Protein AF-A0A1E7ZH45-F1 (afdb_monomer_lite)

Organism: NCBI:txid1656094

Foldseek 3Di:
DDPDPDDLCVPQLVVLNVVLVVLLVVLLVLVLVLVVLVVVDDPVDDDPVCVVSVVSNVVSVVVSVVSLVVSLVSSCCRSCVVLVVVLVVLCVVCVVPPPCPPVSVVVSVVVCCVPPVVNVCVSVCCSVVVSVVSNVVVVVVVVVVVVVVVVVVD

Sequence (154 aa):
MKKYHGIRIVGVGRKAYLEFLRNLTPQILLLGFTIHVGKQLDLTSIDFSNWLQTLIFWVLLISFFFAFSINYFSLLSECFPDIDRLFKRQANKNRDKKLITICSNAALFRSIVKNRPLVLIEIVFLTIFVNIVAAVILISGVRYAASLMTAIQG

pLDDT: mean 78.05, std 13.04, range [42.81, 96.06]

Radius of gyration: 20.59 Å; chains: 1; bounding box: 54×19×72 Å

Structure (mmCIF, N/CA/C/O backbone):
data_AF-A0A1E7ZH45-F1
#
_entry.id   AF-A0A1E7ZH45-F1
#
loop_
_atom_site.group_PDB
_atom_site.id
_atom_site.type_symbol
_atom_site.label_atom_id
_atom_site.label_alt_id
_atom_site.label_comp_id
_atom_site.label_asym_id
_atom_site.label_entity_id
_atom_site.label_seq_id
_atom_site.pdbx_PDB_ins_code
_atom_site.Cartn_x
_atom_site.Cartn_y
_atom_site.Cartn_z
_atom_site.occupancy
_atom_site.B_iso_or_equiv
_atom_site.auth_seq_id
_atom_site.auth_comp_id
_atom_site.auth_asym_id
_atom_site.auth_atom_id
_atom_site.pdbx_PDB_model_num
ATOM 1 N N . MET A 1 1 ? -24.913 -1.583 23.658 1.00 45.94 1 MET A N 1
ATOM 2 C CA . MET A 1 1 ? -24.065 -1.601 22.439 1.00 45.94 1 MET A CA 1
ATOM 3 C C . MET A 1 1 ? -24.920 -2.056 21.262 1.00 45.94 1 MET A C 1
ATOM 5 O O . MET A 1 1 ? -25.424 -3.168 21.319 1.00 45.94 1 MET A O 1
ATOM 9 N N . LYS A 1 2 ? -25.135 -1.222 20.232 1.00 42.81 2 LYS A N 1
ATOM 10 C CA . LYS A 1 2 ? -25.886 -1.638 19.031 1.00 42.81 2 LYS A CA 1
ATOM 11 C C . LYS A 1 2 ? -25.090 -2.719 18.281 1.00 42.81 2 LYS A C 1
ATOM 13 O O . LYS A 1 2 ? -23.950 -2.480 17.883 1.00 42.81 2 LYS A O 1
ATOM 18 N N . LYS A 1 3 ? -25.673 -3.915 18.141 1.00 44.84 3 LYS A N 1
ATOM 19 C CA . LYS A 1 3 ? -25.140 -5.023 17.334 1.00 44.84 3 LYS A CA 1
ATOM 20 C C . LYS A 1 3 ? -25.322 -4.680 15.851 1.00 44.84 3 LYS A C 1
ATOM 22 O O . LYS A 1 3 ? -26.405 -4.853 15.305 1.00 44.84 3 LYS A O 1
ATOM 27 N N . TYR A 1 4 ? -24.272 -4.179 15.211 1.00 51.22 4 TYR A N 1
ATOM 28 C CA . TYR A 1 4 ? -24.249 -3.994 13.758 1.00 51.22 4 TYR A CA 1
ATOM 29 C C . TYR A 1 4 ? -24.094 -5.368 13.083 1.00 51.22 4 TYR A C 1
ATOM 31 O O . TYR A 1 4 ? -23.101 -6.043 13.333 1.00 51.22 4 TYR A O 1
ATOM 39 N N . HIS A 1 5 ? -25.081 -5.780 12.281 1.00 51.19 5 HIS A N 1
ATOM 40 C CA . HIS A 1 5 ? -25.172 -7.100 11.626 1.00 51.19 5 HIS A CA 1
ATOM 41 C C . HIS A 1 5 ? -24.720 -7.089 10.147 1.00 51.19 5 HIS A C 1
ATOM 43 O O . HIS A 1 5 ? -25.135 -7.940 9.372 1.00 51.19 5 HIS A O 1
ATOM 49 N N . GLY A 1 6 ? -23.882 -6.135 9.726 1.00 61.97 6 GLY A N 1
ATOM 50 C CA . GLY A 1 6 ? -23.446 -6.028 8.328 1.00 61.97 6 GLY A CA 1
ATOM 51 C C . GLY A 1 6 ? -22.011 -5.534 8.165 1.00 61.97 6 GLY A C 1
ATOM 52 O O . GLY A 1 6 ? -21.417 -5.004 9.110 1.00 61.97 6 GLY A O 1
ATOM 53 N N . ILE A 1 7 ? -21.483 -5.701 6.949 1.00 63.78 7 ILE A N 1
ATOM 54 C CA . ILE A 1 7 ? -20.176 -5.202 6.502 1.00 63.78 7 ILE A CA 1
ATOM 55 C C . ILE A 1 7 ? -20.095 -3.688 6.753 1.00 63.78 7 ILE A C 1
ATOM 57 O O . ILE A 1 7 ? -20.841 -2.897 6.169 1.00 63.78 7 ILE A O 1
ATOM 61 N N . ARG A 1 8 ? -19.193 -3.262 7.646 1.00 68.38 8 ARG A N 1
ATOM 62 C CA . ARG A 1 8 ? -19.091 -1.848 8.062 1.00 68.38 8 ARG A CA 1
ATOM 63 C C . ARG A 1 8 ? -18.602 -0.934 6.946 1.00 68.38 8 ARG A C 1
ATOM 65 O O . ARG A 1 8 ? -19.028 0.218 6.896 1.00 68.38 8 ARG A O 1
ATOM 72 N N . ILE A 1 9 ? -17.758 -1.464 6.066 1.00 68.81 9 ILE A N 1
ATOM 73 C CA . ILE A 1 9 ? -17.161 -0.747 4.935 1.00 68.81 9 ILE A CA 1
ATOM 74 C C . ILE A 1 9 ? -18.235 -0.307 3.931 1.00 68.81 9 ILE A C 1
ATOM 76 O O . ILE A 1 9 ? -18.166 0.795 3.405 1.00 68.81 9 ILE A O 1
ATOM 80 N N . VAL A 1 10 ? -19.271 -1.121 3.712 1.00 69.56 10 VAL A N 1
ATOM 81 C CA . VAL A 1 10 ? -20.361 -0.828 2.761 1.00 69.56 10 VAL A CA 1
ATOM 82 C C . VAL A 1 10 ? -21.444 0.068 3.386 1.00 69.56 10 VAL A C 1
ATOM 84 O O . VAL A 1 10 ? -22.171 0.756 2.673 1.00 69.56 10 VAL A O 1
ATOM 87 N N . GLY A 1 11 ? -21.533 0.100 4.719 1.00 76.00 11 GLY A N 1
ATOM 88 C CA . GLY A 1 11 ? -22.452 0.960 5.464 1.00 76.00 11 GLY A CA 1
ATOM 89 C C . GLY A 1 11 ? -21.824 2.296 5.868 1.00 76.00 11 GLY A C 1
ATOM 90 O O . GLY A 1 11 ? -21.560 3.166 5.043 1.00 76.00 11 GLY A O 1
ATOM 91 N N . VAL A 1 12 ? -21.594 2.463 7.173 1.00 74.31 12 VAL A N 1
ATOM 92 C CA . VAL A 1 12 ? -21.101 3.717 7.777 1.00 74.31 12 VAL A CA 1
ATOM 93 C C . VAL A 1 12 ? -19.717 4.116 7.242 1.00 74.31 12 VAL A C 1
ATOM 95 O O . VAL A 1 12 ? -19.426 5.301 7.128 1.00 74.31 12 VAL A O 1
ATOM 98 N N . GLY A 1 13 ? -18.886 3.140 6.867 1.00 77.62 13 GLY A N 1
ATOM 99 C CA . GLY A 1 13 ? -17.546 3.358 6.323 1.00 77.62 13 GLY A CA 1
ATOM 100 C C . GLY A 1 13 ? -17.493 3.649 4.821 1.00 77.62 13 GLY A C 1
ATOM 101 O O . GLY A 1 13 ? -16.398 3.796 4.287 1.00 77.62 13 GLY A O 1
ATOM 102 N N . ARG A 1 14 ? -18.632 3.740 4.118 1.00 85.38 14 ARG A N 1
ATOM 103 C CA . ARG A 1 14 ? -18.652 3.825 2.646 1.00 85.38 14 ARG A CA 1
ATOM 104 C C . ARG A 1 14 ? -17.890 5.030 2.107 1.00 85.38 14 ARG A C 1
ATOM 106 O O . ARG A 1 14 ? -17.166 4.899 1.126 1.00 85.38 14 ARG A O 1
ATOM 113 N N . LYS A 1 15 ? -18.053 6.200 2.729 1.00 87.94 15 LYS A N 1
ATOM 114 C CA . LYS A 1 15 ? -17.358 7.423 2.303 1.00 87.94 15 LYS A CA 1
ATOM 115 C C . LYS A 1 15 ? -15.843 7.274 2.468 1.00 87.94 15 LYS A C 1
ATOM 117 O O . LYS A 1 15 ? -15.118 7.451 1.496 1.00 87.94 15 LYS A O 1
ATOM 122 N N . ALA A 1 16 ? -15.404 6.849 3.652 1.00 86.44 16 ALA A N 1
ATOM 123 C CA . ALA A 1 16 ? -14.002 6.566 3.949 1.00 86.44 16 ALA A CA 1
ATOM 124 C C . ALA A 1 16 ? -13.399 5.545 2.976 1.00 86.44 16 ALA A C 1
ATOM 126 O O . ALA A 1 16 ? -12.275 5.700 2.509 1.00 86.44 16 ALA A O 1
ATOM 127 N N . TYR A 1 17 ? -14.167 4.513 2.625 1.00 85.00 17 TYR A N 1
ATOM 128 C CA . TYR A 1 17 ? -13.752 3.505 1.659 1.00 85.00 17 TYR A CA 1
ATOM 129 C C . TYR A 1 17 ? -13.597 4.064 0.241 1.00 85.00 17 TYR A C 1
ATOM 131 O O . TYR A 1 17 ? -12.624 3.750 -0.438 1.00 85.00 17 TYR A O 1
ATOM 139 N N . LEU A 1 18 ? -14.508 4.928 -0.214 1.00 87.94 18 LEU A N 1
ATOM 140 C CA . LEU A 1 18 ? -14.372 5.591 -1.515 1.00 87.94 18 LEU A CA 1
ATOM 141 C C . LEU A 1 18 ? -13.163 6.534 -1.552 1.00 87.94 18 LEU A C 1
ATOM 143 O O . LEU A 1 18 ? -12.450 6.578 -2.553 1.00 87.94 18 LEU A O 1
ATOM 147 N N . GLU A 1 19 ? -12.901 7.256 -0.464 1.00 89.38 19 GLU A N 1
ATOM 148 C CA . GLU A 1 19 ? -11.696 8.080 -0.343 1.00 89.38 19 GLU A CA 1
ATOM 149 C C . GLU A 1 19 ? -10.426 7.223 -0.341 1.00 89.38 19 GLU A C 1
ATOM 151 O O . GLU A 1 19 ? -9.463 7.560 -1.033 1.00 89.38 19 GLU A O 1
ATOM 156 N N . PHE A 1 20 ? -10.457 6.070 0.331 1.00 88.44 20 PHE A N 1
ATOM 157 C CA . PHE A 1 20 ? -9.383 5.085 0.291 1.00 88.44 20 PHE A CA 1
ATOM 158 C C . PHE A 1 20 ? -9.113 4.586 -1.132 1.00 88.44 20 PHE A C 1
ATOM 160 O O . PHE A 1 20 ? -7.956 4.574 -1.558 1.00 88.44 20 PHE A O 1
ATOM 167 N N . LEU A 1 21 ? -10.164 4.235 -1.885 1.00 86.38 21 LEU A N 1
ATOM 168 C CA . LEU A 1 21 ? -10.059 3.812 -3.284 1.00 86.38 21 LEU A CA 1
ATOM 169 C C . LEU A 1 21 ? -9.504 4.921 -4.186 1.00 86.38 21 LEU A C 1
ATOM 171 O O . LEU A 1 21 ? -8.686 4.645 -5.059 1.00 86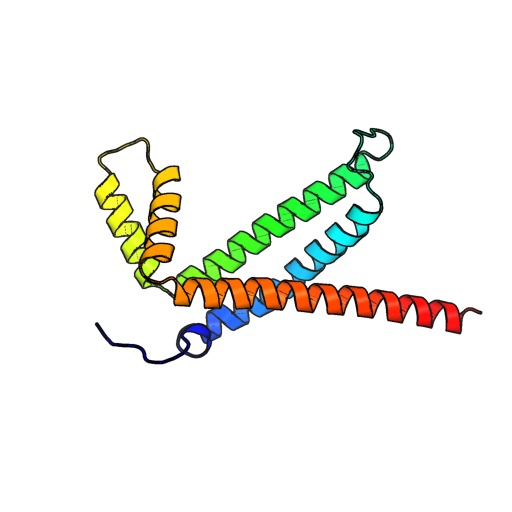.38 21 LEU A O 1
ATOM 175 N N . ARG A 1 22 ? -9.892 6.180 -3.965 1.00 88.25 22 ARG A N 1
ATOM 176 C CA . ARG A 1 22 ? -9.358 7.323 -4.722 1.00 88.25 22 ARG A CA 1
ATOM 177 C C . ARG A 1 22 ? -7.865 7.528 -4.461 1.00 88.25 22 ARG A C 1
ATOM 179 O O . ARG A 1 22 ? -7.100 7.782 -5.387 1.00 88.25 22 ARG A O 1
ATOM 186 N N . ASN A 1 23 ? -7.447 7.394 -3.206 1.00 89.62 23 ASN A N 1
ATOM 187 C CA . ASN A 1 23 ? -6.044 7.499 -2.805 1.00 89.62 23 ASN A CA 1
ATOM 188 C C . ASN A 1 23 ? -5.219 6.261 -3.195 1.00 89.62 23 ASN A C 1
ATOM 190 O O . ASN A 1 23 ? -3.995 6.275 -3.077 1.00 89.62 23 ASN A O 1
ATOM 194 N N . LEU A 1 24 ? -5.867 5.199 -3.677 1.00 86.56 24 LEU A N 1
ATOM 195 C CA . LEU A 1 24 ? -5.207 3.981 -4.123 1.00 86.56 24 LEU A CA 1
ATOM 196 C C . LEU A 1 24 ? -4.453 4.186 -5.442 1.00 86.56 24 LEU A C 1
ATOM 198 O O . LEU A 1 24 ? -3.366 3.649 -5.614 1.00 86.56 24 LEU A O 1
ATOM 202 N N . THR A 1 25 ? -4.985 4.986 -6.370 1.00 85.94 25 THR A N 1
ATOM 203 C CA . THR A 1 25 ? -4.362 5.232 -7.683 1.00 85.94 25 THR A CA 1
ATOM 204 C C . THR A 1 25 ? -2.909 5.719 -7.585 1.00 85.94 25 THR A C 1
ATOM 206 O O . THR A 1 25 ? -2.045 5.081 -8.191 1.00 85.94 25 THR A O 1
ATOM 209 N N . PRO A 1 26 ? -2.577 6.776 -6.811 1.00 88.62 26 PRO A N 1
ATOM 210 C CA . PRO A 1 26 ? -1.182 7.184 -6.658 1.00 88.62 26 PRO A CA 1
ATOM 211 C C . PRO A 1 26 ? -0.323 6.115 -5.961 1.00 88.62 26 PRO A C 1
ATOM 213 O O . PRO A 1 26 ? 0.855 5.991 -6.281 1.00 88.62 26 PRO A O 1
ATOM 216 N N . GLN A 1 27 ? -0.891 5.295 -5.069 1.00 89.56 27 GLN A N 1
ATOM 217 C CA . GLN A 1 27 ? -0.161 4.192 -4.423 1.00 89.56 27 GLN A CA 1
ATOM 218 C C . GLN A 1 27 ? 0.193 3.081 -5.408 1.00 89.56 27 GLN A C 1
ATOM 220 O O . GLN A 1 27 ? 1.319 2.591 -5.401 1.00 89.56 27 GLN A O 1
ATOM 225 N N . ILE A 1 28 ? -0.745 2.711 -6.278 1.00 87.69 28 ILE A N 1
ATOM 226 C CA . ILE A 1 28 ? -0.532 1.697 -7.311 1.00 87.69 28 ILE A CA 1
ATOM 227 C C . ILE A 1 28 ? 0.523 2.173 -8.311 1.00 87.69 28 ILE A C 1
ATOM 229 O O . ILE A 1 28 ? 1.359 1.376 -8.726 1.00 87.69 28 ILE A O 1
ATOM 233 N N . LEU A 1 29 ? 0.526 3.462 -8.669 1.00 88.44 29 LEU A N 1
ATOM 234 C CA . LEU A 1 29 ? 1.563 4.040 -9.527 1.00 88.44 29 LEU A CA 1
ATOM 235 C C . LEU A 1 29 ? 2.943 3.973 -8.869 1.00 88.44 29 LEU A C 1
ATOM 237 O O . LEU A 1 29 ? 3.884 3.494 -9.499 1.00 88.44 29 LEU A O 1
ATOM 241 N N . LEU A 1 30 ? 3.054 4.391 -7.602 1.00 90.81 30 LEU A N 1
ATOM 242 C CA . LEU A 1 30 ? 4.300 4.279 -6.839 1.00 90.81 30 LEU A CA 1
ATOM 243 C C . LEU A 1 30 ? 4.789 2.829 -6.806 1.00 90.81 30 LEU A C 1
ATOM 245 O O . LEU A 1 30 ? 5.927 2.568 -7.180 1.00 90.81 30 LEU A O 1
ATOM 249 N N . LEU A 1 31 ? 3.913 1.885 -6.455 1.00 88.19 31 LEU A N 1
ATOM 250 C CA . LEU A 1 31 ? 4.244 0.462 -6.408 1.00 88.19 31 LEU A CA 1
ATOM 251 C C . LEU A 1 31 ? 4.657 -0.084 -7.782 1.00 88.19 31 LEU A C 1
ATOM 253 O O . LEU A 1 31 ? 5.626 -0.833 -7.882 1.00 88.19 31 LEU A O 1
ATOM 257 N N . GLY A 1 32 ? 3.950 0.300 -8.844 1.00 87.94 32 GLY A N 1
ATOM 258 C CA . GLY A 1 32 ? 4.263 -0.090 -10.216 1.00 87.94 32 GLY A CA 1
ATOM 259 C C . GLY A 1 32 ? 5.650 0.385 -10.645 1.00 87.94 32 GLY A C 1
ATOM 260 O O . GLY A 1 32 ? 6.430 -0.413 -11.169 1.00 87.94 32 GLY A O 1
ATOM 261 N N . PHE A 1 33 ? 5.994 1.645 -10.361 1.00 88.75 33 PHE A N 1
ATOM 262 C CA . PHE A 1 33 ? 7.333 2.175 -10.620 1.00 88.75 33 PHE A CA 1
ATOM 263 C C . PHE A 1 33 ? 8.395 1.500 -9.754 1.00 88.75 33 PHE A C 1
ATOM 265 O O . PHE A 1 33 ? 9.436 1.119 -10.281 1.00 88.75 33 PHE A O 1
ATOM 272 N N . THR A 1 34 ? 8.128 1.266 -8.467 1.00 90.38 34 THR A N 1
ATOM 273 C CA . THR A 1 34 ? 9.036 0.518 -7.587 1.00 90.38 34 THR A CA 1
ATOM 274 C C . THR A 1 34 ? 9.321 -0.880 -8.133 1.00 90.38 34 THR A C 1
ATOM 276 O O . THR A 1 34 ? 10.480 -1.277 -8.196 1.00 90.38 34 THR A O 1
ATOM 279 N N . ILE A 1 35 ? 8.300 -1.621 -8.581 1.00 88.38 35 ILE A N 1
ATOM 280 C CA . ILE A 1 35 ? 8.475 -2.953 -9.185 1.00 88.38 35 ILE A CA 1
ATOM 281 C C . ILE A 1 35 ? 9.260 -2.855 -10.496 1.00 88.38 35 ILE A C 1
ATOM 283 O O . ILE A 1 35 ? 10.108 -3.703 -10.768 1.00 88.38 35 ILE A O 1
ATOM 287 N N . HIS A 1 36 ? 8.977 -1.852 -11.328 1.00 87.56 36 HIS A N 1
ATOM 288 C CA . HIS A 1 36 ? 9.667 -1.669 -12.602 1.00 87.56 36 HIS A CA 1
ATOM 289 C C . HIS A 1 36 ? 11.160 -1.373 -12.408 1.00 87.56 36 HIS A C 1
ATOM 291 O O . HIS A 1 36 ? 11.988 -2.069 -12.989 1.00 87.56 36 HIS A O 1
ATOM 297 N N . VAL A 1 37 ? 11.496 -0.401 -11.556 1.00 89.06 37 VAL A N 1
ATOM 298 C CA . VAL A 1 37 ? 12.885 -0.051 -11.220 1.00 89.06 37 VAL A CA 1
ATOM 299 C C . VAL A 1 37 ? 13.568 -1.212 -10.497 1.00 89.06 37 VAL A C 1
ATOM 301 O O . VAL A 1 37 ? 14.696 -1.562 -10.821 1.00 89.06 37 VAL A O 1
ATOM 304 N N . GLY A 1 38 ? 12.861 -1.881 -9.582 1.00 88.75 38 GLY A N 1
ATOM 305 C CA . GLY A 1 38 ? 13.384 -3.015 -8.821 1.00 88.75 38 GLY A CA 1
ATOM 306 C C . GLY A 1 38 ? 13.817 -4.203 -9.683 1.00 88.75 38 GLY A C 1
ATOM 307 O O . GLY A 1 38 ? 14.721 -4.926 -9.290 1.00 88.75 38 GLY A O 1
ATOM 308 N N . LYS A 1 39 ? 13.241 -4.388 -10.880 1.00 87.62 39 LYS A N 1
ATOM 309 C CA . LYS A 1 39 ? 13.682 -5.432 -11.827 1.00 87.62 39 LYS A CA 1
ATOM 310 C C . LYS A 1 39 ? 15.069 -5.187 -12.417 1.00 87.62 39 LYS A C 1
ATOM 312 O O . LYS A 1 39 ? 15.660 -6.129 -12.931 1.00 87.62 39 LYS A O 1
ATOM 317 N N . GLN A 1 40 ? 15.537 -3.943 -12.407 1.00 84.62 40 GLN A N 1
ATOM 318 C CA . GLN A 1 40 ? 16.854 -3.568 -12.923 1.00 84.62 40 GLN A CA 1
ATOM 319 C C . GLN A 1 40 ? 17.932 -3.620 -11.834 1.00 84.62 40 GLN A C 1
ATOM 321 O O . GLN A 1 40 ? 19.111 -3.510 -12.150 1.00 84.62 40 GLN A O 1
ATOM 326 N N . LEU A 1 41 ? 17.540 -3.786 -10.567 1.00 86.06 41 LEU A N 1
ATOM 327 C CA . LEU A 1 41 ? 18.459 -3.808 -9.438 1.00 86.06 41 LEU A CA 1
ATOM 328 C C . LEU A 1 41 ? 18.918 -5.227 -9.129 1.00 86.06 41 LEU A C 1
ATOM 330 O O . LEU A 1 41 ? 18.103 -6.119 -8.890 1.00 86.06 41 LEU A O 1
ATOM 334 N N . ASP A 1 42 ? 20.233 -5.405 -9.046 1.00 82.62 42 ASP A N 1
ATOM 335 C CA . ASP A 1 42 ? 20.815 -6.572 -8.403 1.00 82.62 42 ASP A CA 1
ATOM 336 C C . ASP A 1 42 ? 20.904 -6.318 -6.893 1.00 82.62 42 ASP A C 1
ATOM 338 O O . ASP A 1 42 ? 21.751 -5.572 -6.411 1.00 82.62 42 ASP A O 1
ATOM 342 N N . LEU A 1 43 ? 19.984 -6.914 -6.133 1.00 79.19 43 LEU A N 1
ATOM 343 C CA . LEU A 1 43 ? 19.942 -6.787 -4.673 1.00 79.19 43 LEU A CA 1
ATOM 344 C C . LEU A 1 43 ? 20.910 -7.744 -3.961 1.00 79.19 43 LEU A C 1
ATOM 346 O O . LEU A 1 43 ? 20.981 -7.729 -2.732 1.00 79.19 43 LEU A O 1
ATOM 350 N N . THR A 1 44 ? 21.623 -8.602 -4.698 1.00 82.44 44 THR A N 1
ATOM 351 C CA . THR A 1 44 ? 22.553 -9.576 -4.108 1.00 82.44 44 THR A CA 1
ATOM 352 C C . THR A 1 44 ? 23.920 -8.978 -3.793 1.00 82.44 44 THR A C 1
ATOM 354 O O . THR A 1 44 ? 24.650 -9.524 -2.965 1.00 82.44 44 THR A O 1
ATOM 357 N N . SER A 1 45 ? 24.254 -7.836 -4.395 1.00 78.94 45 SER A N 1
ATOM 358 C CA . SER A 1 45 ? 25.519 -7.141 -4.191 1.00 78.94 45 SER A CA 1
ATOM 359 C C . SER A 1 45 ? 25.297 -5.637 -4.017 1.00 78.94 45 SER A C 1
ATOM 361 O O . SER A 1 45 ? 24.354 -5.059 -4.551 1.00 78.94 45 SER A O 1
ATOM 363 N N . ILE A 1 46 ? 26.148 -4.984 -3.219 1.00 75.69 46 ILE A N 1
ATOM 364 C CA . ILE A 1 46 ? 26.128 -3.521 -3.097 1.00 75.69 46 ILE A CA 1
ATOM 365 C C . ILE A 1 46 ? 26.930 -2.969 -4.275 1.00 75.69 46 ILE A C 1
ATOM 367 O O . ILE A 1 46 ? 28.140 -2.771 -4.178 1.00 75.69 46 ILE A O 1
ATOM 371 N N . ASP A 1 47 ? 26.250 -2.764 -5.400 1.00 77.00 47 ASP A N 1
ATOM 372 C CA . ASP A 1 47 ? 26.840 -2.170 -6.594 1.00 77.00 47 ASP A CA 1
ATOM 373 C C . ASP A 1 47 ? 26.671 -0.641 -6.585 1.00 77.00 47 ASP A C 1
ATOM 375 O O . ASP A 1 47 ? 25.570 -0.098 -6.720 1.00 77.00 47 ASP A O 1
ATOM 379 N N . PHE A 1 48 ? 27.788 0.071 -6.431 1.00 81.62 48 PHE A N 1
ATOM 380 C CA . PHE A 1 48 ? 27.821 1.532 -6.481 1.00 81.62 48 PHE A CA 1
ATOM 381 C C . PHE A 1 48 ? 27.687 2.089 -7.902 1.00 81.62 48 PHE A C 1
ATOM 383 O O . PHE A 1 48 ? 27.452 3.286 -8.043 1.00 81.62 48 PHE A O 1
ATOM 390 N N . SER A 1 49 ? 27.795 1.273 -8.954 1.00 84.50 49 SER A N 1
ATOM 391 C CA . SER A 1 49 ? 27.606 1.738 -10.332 1.00 84.50 49 SER A CA 1
ATOM 392 C C . SER A 1 49 ? 26.146 2.122 -10.617 1.00 84.50 49 SER A C 1
ATOM 394 O O . SER A 1 49 ? 25.884 3.096 -11.320 1.00 84.50 49 SER A O 1
ATOM 396 N N . ASN A 1 50 ? 25.198 1.447 -9.955 1.00 85.06 50 ASN A N 1
ATOM 397 C CA . ASN A 1 50 ? 23.753 1.648 -10.098 1.00 85.06 50 ASN A CA 1
ATOM 398 C C . ASN A 1 50 ? 23.127 2.437 -8.930 1.00 85.06 50 ASN A C 1
ATOM 400 O O . ASN A 1 50 ? 21.918 2.377 -8.689 1.00 85.06 50 ASN A O 1
ATOM 404 N N . TRP A 1 51 ? 23.933 3.218 -8.200 1.00 87.19 51 TRP A N 1
ATOM 405 C CA . TRP A 1 51 ? 23.508 3.912 -6.976 1.00 87.19 51 TRP A CA 1
ATOM 406 C C . TRP A 1 51 ? 22.276 4.813 -7.166 1.00 87.19 51 TRP A C 1
ATOM 408 O O . TRP A 1 51 ? 21.432 4.893 -6.273 1.00 87.19 51 TRP A O 1
ATOM 418 N N . LEU A 1 52 ? 22.137 5.462 -8.330 1.00 89.94 52 LEU A N 1
ATOM 419 C CA . LEU A 1 52 ? 21.005 6.340 -8.631 1.00 89.94 52 LEU A CA 1
ATOM 420 C C . LEU A 1 52 ? 19.690 5.555 -8.742 1.00 89.94 52 LEU A C 1
ATOM 422 O O . LEU A 1 52 ? 18.676 5.970 -8.183 1.00 89.94 52 LEU A O 1
ATOM 426 N N . GLN A 1 53 ? 19.698 4.410 -9.427 1.00 90.00 53 GLN A N 1
ATOM 427 C CA . GLN A 1 53 ? 18.520 3.545 -9.556 1.00 90.00 53 GLN A CA 1
ATOM 428 C C . GLN A 1 53 ? 18.139 2.949 -8.197 1.00 90.00 53 GLN A C 1
ATOM 430 O O . GLN A 1 53 ? 16.959 2.927 -7.844 1.00 90.00 53 GLN A O 1
ATOM 435 N N . THR A 1 54 ? 19.136 2.554 -7.399 1.00 90.12 54 THR A N 1
ATOM 436 C CA . THR A 1 54 ? 18.946 2.078 -6.023 1.00 90.12 54 THR A CA 1
ATOM 437 C C . THR A 1 54 ? 18.304 3.157 -5.152 1.00 90.12 54 THR A C 1
ATOM 439 O O . THR A 1 54 ? 17.343 2.883 -4.434 1.00 90.12 54 THR A O 1
ATOM 442 N N . LEU A 1 55 ? 18.773 4.405 -5.249 1.00 91.81 55 LEU A N 1
ATOM 443 C CA . LEU A 1 55 ? 18.189 5.540 -4.535 1.00 91.81 55 LEU A CA 1
ATOM 444 C C . LEU A 1 55 ? 16.731 5.776 -4.950 1.00 91.81 55 LEU A C 1
ATOM 446 O O . LEU A 1 55 ? 15.864 5.896 -4.085 1.00 91.81 55 LEU A O 1
ATOM 450 N N . ILE A 1 56 ? 16.448 5.801 -6.256 1.00 93.00 56 ILE A N 1
ATOM 451 C CA . ILE A 1 56 ? 15.088 5.976 -6.790 1.00 93.00 56 ILE A CA 1
ATOM 452 C C . ILE A 1 56 ? 14.163 4.866 -6.280 1.00 93.00 56 ILE A C 1
ATOM 454 O O . ILE A 1 56 ? 13.060 5.156 -5.817 1.00 93.00 56 ILE A O 1
ATOM 458 N N . PHE A 1 57 ? 14.612 3.610 -6.310 1.00 93.12 57 PHE A N 1
ATOM 459 C CA . PHE A 1 57 ? 13.855 2.475 -5.787 1.00 93.12 57 PHE A CA 1
ATOM 460 C C . PHE A 1 57 ? 13.477 2.667 -4.316 1.00 93.12 57 PHE A C 1
ATOM 462 O O . PHE A 1 57 ? 12.299 2.550 -3.973 1.00 93.12 57 PHE A O 1
ATOM 469 N N . TRP A 1 58 ? 14.444 3.008 -3.458 1.00 92.88 58 TRP A N 1
ATOM 470 C CA . TRP A 1 58 ? 14.189 3.206 -2.030 1.00 92.88 58 TRP A CA 1
ATOM 471 C C . TRP A 1 58 ? 13.277 4.399 -1.758 1.00 92.88 58 TRP A C 1
ATOM 473 O O . TRP A 1 58 ? 12.374 4.281 -0.933 1.00 92.88 58 TRP A O 1
ATOM 483 N N . VAL A 1 59 ? 13.456 5.518 -2.467 1.00 96.06 59 VAL A N 1
ATOM 484 C CA . VAL A 1 59 ? 12.573 6.688 -2.344 1.00 96.06 59 VAL A CA 1
ATOM 485 C C . VAL A 1 59 ? 11.137 6.307 -2.695 1.00 96.06 59 VAL A C 1
ATOM 487 O O . VAL A 1 59 ? 10.236 6.539 -1.893 1.00 96.06 59 VAL A O 1
ATOM 490 N N . LEU A 1 60 ? 10.920 5.655 -3.841 1.00 93.56 60 LEU A N 1
ATOM 491 C CA . LEU A 1 60 ? 9.586 5.225 -4.266 1.00 93.56 60 LEU A CA 1
ATOM 492 C C . LEU A 1 60 ? 8.968 4.221 -3.286 1.00 93.56 60 LEU A C 1
ATOM 494 O O . LEU A 1 60 ? 7.795 4.348 -2.937 1.00 93.56 60 LEU A O 1
ATOM 498 N N . LEU A 1 61 ? 9.755 3.254 -2.806 1.00 92.12 61 LEU A N 1
ATOM 499 C CA . LEU A 1 61 ? 9.300 2.239 -1.858 1.00 92.12 61 LEU A CA 1
ATOM 500 C C . LEU A 1 61 ? 8.901 2.859 -0.510 1.00 92.12 61 LEU A C 1
ATOM 502 O O . LEU A 1 61 ? 7.842 2.545 0.033 1.00 92.12 61 LEU A O 1
ATOM 506 N N . ILE A 1 62 ? 9.715 3.771 0.023 1.00 93.25 62 ILE A N 1
ATOM 507 C CA . ILE A 1 62 ? 9.424 4.483 1.271 1.00 93.25 62 ILE A CA 1
ATOM 508 C C . ILE A 1 62 ? 8.184 5.369 1.099 1.00 93.25 62 ILE A C 1
ATOM 510 O O . ILE A 1 62 ? 7.284 5.333 1.941 1.00 93.25 62 ILE A O 1
ATOM 514 N N . SER A 1 63 ? 8.085 6.117 -0.004 1.00 93.62 63 SER A N 1
ATOM 515 C CA . SER A 1 63 ? 6.896 6.913 -0.330 1.00 93.62 63 SER A CA 1
ATOM 516 C C . SER A 1 63 ? 5.640 6.050 -0.434 1.00 93.62 63 SER A C 1
ATOM 518 O O . SER A 1 63 ? 4.597 6.439 0.093 1.00 93.62 63 SER A O 1
ATOM 520 N N . PHE A 1 64 ? 5.735 4.864 -1.044 1.00 91.44 64 PHE A N 1
ATOM 521 C CA . PHE A 1 64 ? 4.644 3.895 -1.084 1.00 91.44 64 PHE A CA 1
ATOM 522 C C . PHE A 1 64 ? 4.211 3.487 0.328 1.00 91.44 64 PHE A C 1
ATOM 524 O O . PHE A 1 64 ? 3.025 3.574 0.641 1.00 91.44 64 PHE A O 1
ATOM 531 N N . PHE A 1 65 ? 5.145 3.119 1.212 1.00 88.44 65 PHE A N 1
ATOM 532 C CA . PHE A 1 65 ? 4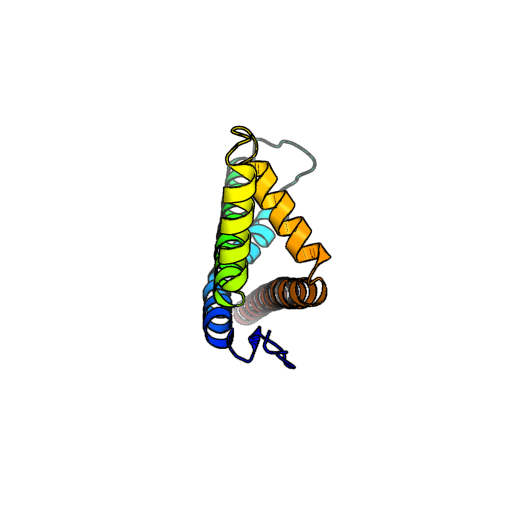.814 2.735 2.588 1.00 88.44 65 PHE A CA 1
ATOM 533 C C . PHE A 1 65 ? 4.187 3.872 3.398 1.00 88.44 65 PHE A C 1
ATOM 535 O O . PHE A 1 65 ? 3.239 3.627 4.151 1.00 88.44 65 PHE A O 1
ATOM 542 N N . PHE A 1 66 ? 4.658 5.112 3.241 1.00 91.12 66 PHE A N 1
ATOM 543 C CA . PHE A 1 66 ? 4.033 6.271 3.883 1.00 91.12 66 PHE A CA 1
ATOM 544 C C . PHE A 1 66 ? 2.621 6.513 3.356 1.00 91.12 66 PHE A C 1
ATOM 546 O O . PHE A 1 66 ? 1.686 6.626 4.151 1.00 91.12 66 PHE A O 1
ATOM 553 N N . ALA A 1 67 ? 2.444 6.540 2.033 1.00 90.44 67 ALA A N 1
ATOM 554 C CA . ALA A 1 67 ? 1.138 6.732 1.414 1.00 90.44 67 ALA A CA 1
ATOM 555 C C . ALA A 1 67 ? 0.157 5.633 1.846 1.00 90.44 67 ALA A C 1
ATOM 557 O O . ALA A 1 67 ? -0.969 5.935 2.248 1.00 90.44 67 ALA A O 1
ATOM 558 N N . PHE A 1 68 ? 0.603 4.375 1.830 1.00 87.19 68 PHE A N 1
ATOM 559 C CA . PHE A 1 68 ? -0.155 3.221 2.300 1.00 87.19 68 PHE A CA 1
ATOM 560 C C . PHE A 1 68 ? -0.566 3.382 3.765 1.00 87.19 68 PHE A C 1
ATOM 562 O O . PHE A 1 68 ? -1.747 3.274 4.085 1.00 87.19 68 PHE A O 1
ATOM 569 N N . SER A 1 69 ? 0.388 3.700 4.645 1.00 84.12 69 SER A N 1
ATOM 570 C CA . SER A 1 69 ? 0.144 3.837 6.085 1.00 84.12 69 SE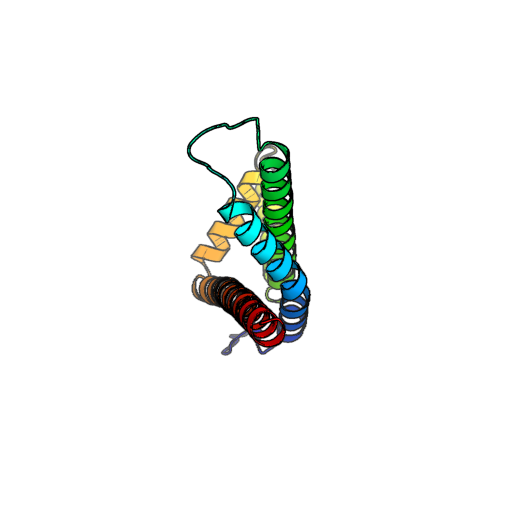R A CA 1
ATOM 571 C C . SER A 1 69 ? -0.858 4.946 6.392 1.00 84.12 69 SER A C 1
ATOM 573 O O . SER A 1 69 ? -1.781 4.734 7.177 1.00 84.12 69 SER A O 1
ATOM 575 N N . ILE A 1 70 ? -0.718 6.109 5.749 1.00 88.19 70 ILE A N 1
ATOM 576 C CA . ILE A 1 70 ? -1.621 7.253 5.935 1.00 88.19 70 ILE A CA 1
ATOM 577 C C . ILE A 1 70 ? -3.029 6.905 5.445 1.00 88.19 70 ILE A C 1
ATOM 579 O O . ILE A 1 70 ? -3.998 7.096 6.180 1.00 88.19 70 ILE A O 1
ATOM 583 N N . ASN A 1 71 ? -3.153 6.351 4.237 1.00 88.94 71 ASN A N 1
ATOM 584 C CA . ASN A 1 71 ? -4.452 6.006 3.658 1.00 88.94 71 ASN A CA 1
ATOM 585 C C . ASN A 1 71 ? -5.167 4.916 4.473 1.00 88.94 71 ASN A C 1
ATOM 587 O O . ASN A 1 71 ? -6.359 5.015 4.756 1.00 88.94 71 ASN A O 1
ATOM 591 N N . TYR A 1 72 ? -4.420 3.903 4.915 1.00 84.56 72 TYR A N 1
ATOM 592 C CA . TYR A 1 72 ? -4.931 2.828 5.759 1.00 84.56 72 TYR A CA 1
ATOM 593 C C . TYR A 1 72 ? -5.381 3.335 7.133 1.00 84.56 72 TYR A C 1
ATOM 595 O O . TYR A 1 72 ? -6.457 2.973 7.611 1.00 84.56 72 TYR A O 1
ATOM 603 N N . PHE A 1 73 ? -4.588 4.200 7.771 1.00 82.12 73 PHE A N 1
ATOM 604 C CA . PHE A 1 73 ? -4.949 4.770 9.067 1.00 82.12 73 PHE A CA 1
ATOM 605 C C . PHE A 1 73 ? -6.177 5.683 8.961 1.00 82.12 73 PHE A C 1
ATOM 607 O O . PHE A 1 73 ? -7.052 5.610 9.821 1.00 82.12 73 PHE A O 1
ATOM 614 N N . SER A 1 74 ? -6.289 6.467 7.883 1.00 84.88 74 SER A N 1
ATOM 615 C CA . SER A 1 74 ? -7.470 7.293 7.592 1.00 84.88 74 SER A CA 1
ATOM 616 C C . SER A 1 74 ? -8.730 6.446 7.393 1.00 84.88 74 SER A C 1
ATOM 618 O O . SER A 1 74 ? -9.791 6.769 7.921 1.00 84.88 74 SER A O 1
ATOM 620 N N . LEU A 1 75 ? -8.625 5.319 6.679 1.00 84.81 75 LEU A N 1
ATOM 621 C CA . LEU A 1 75 ? -9.743 4.386 6.521 1.00 84.81 75 LEU A CA 1
ATOM 622 C C . LEU A 1 75 ? -10.175 3.799 7.873 1.00 84.81 75 LEU A C 1
ATOM 624 O O . LEU A 1 75 ? -11.371 3.684 8.157 1.00 84.81 75 LEU A O 1
ATOM 628 N N . LEU A 1 76 ? -9.206 3.425 8.713 1.00 79.62 76 LEU A N 1
ATOM 629 C CA . LEU A 1 76 ? -9.465 2.853 10.032 1.00 79.62 76 LEU A CA 1
ATOM 630 C C . LEU A 1 76 ? -10.136 3.841 10.986 1.00 79.62 76 LEU A C 1
ATOM 632 O O . LEU A 1 76 ? -11.090 3.453 11.664 1.00 79.62 76 LEU A O 1
ATOM 636 N N . SER A 1 77 ? -9.652 5.082 11.060 1.00 78.69 77 SER A N 1
ATOM 637 C CA . SER A 1 77 ? -10.198 6.091 11.973 1.00 78.69 77 SER A CA 1
ATOM 638 C C . SER A 1 77 ? -11.659 6.406 11.647 1.00 78.69 77 SER A C 1
ATOM 640 O O . SER A 1 77 ? -12.491 6.481 12.554 1.00 78.69 77 SER A O 1
ATOM 642 N N . GLU A 1 78 ? -12.009 6.481 10.362 1.00 82.69 78 GLU A N 1
ATOM 643 C CA . GLU A 1 78 ? -13.380 6.761 9.934 1.00 82.69 78 GLU A CA 1
ATOM 644 C C . GLU A 1 78 ? -14.315 5.549 10.028 1.00 82.69 78 GLU A C 1
ATOM 646 O O . GLU A 1 78 ? -15.458 5.679 10.472 1.00 82.69 78 GLU A O 1
ATOM 651 N N . CYS A 1 79 ? -13.857 4.345 9.668 1.00 78.81 79 CYS A N 1
ATOM 652 C CA . CYS A 1 79 ? -14.689 3.140 9.782 1.00 78.81 79 CYS A CA 1
ATOM 653 C C . CYS A 1 79 ? -14.922 2.723 11.248 1.00 78.81 79 CYS A C 1
ATOM 655 O O . CYS A 1 79 ? -15.876 1.995 11.566 1.00 78.81 79 CYS A O 1
ATOM 657 N N . PHE A 1 80 ? -14.049 3.168 12.156 1.00 76.19 80 PHE A N 1
ATOM 658 C CA . PHE A 1 80 ? -14.057 2.778 13.560 1.00 76.19 80 PHE A CA 1
ATOM 659 C C . PHE A 1 80 ? -13.775 3.965 14.495 1.00 76.19 80 PHE A C 1
ATOM 661 O O . PHE A 1 80 ? -12.779 3.958 15.211 1.00 76.19 80 PHE A O 1
ATOM 668 N N . PRO A 1 81 ? -14.703 4.925 14.638 1.00 70.69 81 PRO A N 1
ATOM 669 C CA . PRO A 1 81 ? -14.517 6.089 15.517 1.00 70.69 81 PRO A CA 1
ATOM 670 C C . PRO A 1 81 ? -14.369 5.718 17.007 1.00 70.69 81 PRO A C 1
ATOM 672 O O . PRO A 1 81 ? -13.801 6.461 17.807 1.00 70.69 81 PRO A O 1
ATOM 675 N N . ASP A 1 82 ? -14.854 4.537 17.406 1.00 71.62 82 ASP A N 1
ATOM 676 C CA . ASP 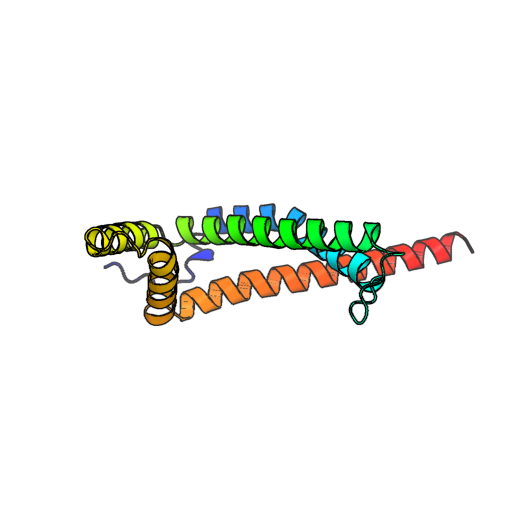A 1 82 ? -14.650 4.006 18.758 1.00 71.62 82 ASP A CA 1
ATOM 677 C C . ASP A 1 82 ? -13.189 3.611 19.028 1.00 71.62 82 ASP A C 1
ATOM 679 O O . ASP A 1 82 ? -12.785 3.539 20.192 1.00 71.62 82 ASP A O 1
ATOM 683 N N . ILE A 1 83 ? -12.388 3.367 17.983 1.00 67.06 83 ILE A N 1
ATOM 684 C CA . ILE A 1 83 ? -10.962 3.071 18.121 1.00 67.06 83 ILE A CA 1
ATOM 685 C C . ILE A 1 83 ? -10.241 4.280 18.722 1.00 67.06 83 ILE A C 1
ATOM 687 O O . ILE A 1 83 ? -9.488 4.088 19.670 1.00 67.06 83 ILE A O 1
ATOM 691 N N . ASP A 1 84 ? -10.557 5.515 18.324 1.00 66.00 84 ASP A N 1
ATOM 692 C CA . ASP A 1 84 ? -9.976 6.723 18.934 1.00 66.00 84 ASP A CA 1
ATOM 693 C C . ASP A 1 84 ? -10.321 6.863 20.420 1.00 66.00 84 ASP A C 1
ATOM 695 O O . ASP A 1 84 ? -9.500 7.290 21.237 1.00 66.00 84 ASP A O 1
ATOM 699 N N . ARG A 1 85 ? -11.534 6.461 20.817 1.00 67.94 85 ARG A N 1
ATOM 700 C CA . ARG A 1 85 ? -11.919 6.422 22.237 1.00 67.94 85 ARG A CA 1
ATOM 701 C C . ARG A 1 85 ? -11.138 5.356 22.998 1.00 67.94 85 ARG A C 1
ATOM 703 O O . ARG A 1 85 ? -10.776 5.588 24.151 1.00 67.94 85 ARG A O 1
ATOM 710 N N . LEU A 1 86 ? -10.861 4.208 22.380 1.00 65.75 86 LEU A N 1
ATOM 711 C CA . LEU A 1 86 ? -9.996 3.174 22.951 1.00 65.75 86 LEU A CA 1
ATOM 712 C C . LEU A 1 86 ? -8.535 3.643 23.027 1.00 65.75 86 LEU A C 1
ATOM 714 O O . LEU A 1 86 ? -7.906 3.421 24.062 1.00 65.75 86 LEU A O 1
ATOM 718 N N . PHE A 1 87 ? -8.043 4.365 22.013 1.00 65.44 87 PHE A N 1
ATOM 719 C CA . PHE A 1 87 ? -6.729 5.015 22.005 1.00 65.44 87 PHE A CA 1
ATOM 720 C C . PHE A 1 87 ? -6.604 5.994 23.168 1.00 65.44 87 PHE A C 1
ATOM 722 O O . PHE A 1 87 ? -5.698 5.859 23.985 1.00 65.44 87 PHE A O 1
ATOM 729 N N . LYS A 1 88 ? -7.557 6.920 23.323 1.00 67.69 88 LYS A N 1
ATOM 730 C CA . LYS A 1 88 ? -7.562 7.896 24.426 1.00 67.69 88 LYS A CA 1
ATOM 731 C C . LYS A 1 88 ? -7.685 7.227 25.796 1.00 67.69 88 LYS A C 1
ATOM 733 O O . LYS A 1 88 ? -7.012 7.637 26.738 1.00 67.69 88 LYS A O 1
ATOM 738 N N . ARG A 1 89 ? -8.502 6.174 25.925 1.00 68.50 89 ARG A N 1
ATOM 739 C CA . ARG A 1 89 ? -8.647 5.413 27.181 1.00 68.50 89 ARG A CA 1
ATOM 740 C C . ARG A 1 89 ? -7.372 4.662 27.558 1.00 68.50 89 ARG A C 1
ATOM 742 O O . ARG A 1 89 ? -7.008 4.677 28.729 1.00 68.50 89 ARG A O 1
ATOM 749 N N . GLN A 1 90 ? -6.689 4.026 26.607 1.00 65.62 90 GLN A N 1
ATOM 750 C CA . GLN A 1 90 ? -5.420 3.347 26.892 1.00 65.62 90 GLN A CA 1
ATOM 751 C C . GLN A 1 90 ? -4.267 4.333 27.093 1.00 65.62 90 GLN A C 1
ATOM 753 O O . GLN A 1 90 ? -3.472 4.126 28.004 1.00 65.62 90 GLN A O 1
ATOM 758 N N . ALA A 1 91 ? -4.225 5.438 26.345 1.00 64.25 91 ALA A N 1
ATOM 759 C CA . ALA A 1 91 ? -3.254 6.510 26.552 1.00 64.25 91 ALA A CA 1
ATOM 760 C C . ALA A 1 91 ? -3.387 7.133 27.952 1.00 64.25 91 ALA A C 1
ATOM 762 O O . ALA A 1 91 ? -2.388 7.298 28.644 1.00 64.25 91 ALA A O 1
ATOM 763 N N . ASN A 1 92 ? -4.615 7.391 28.418 1.00 66.25 92 ASN A N 1
ATOM 764 C CA . ASN A 1 92 ? -4.853 7.883 29.778 1.00 66.25 92 ASN A CA 1
ATOM 765 C C . ASN A 1 92 ? -4.543 6.834 30.855 1.00 66.25 92 ASN A C 1
ATOM 767 O O . ASN A 1 92 ? -4.040 7.193 31.912 1.00 66.25 92 ASN A O 1
ATOM 771 N N . LYS A 1 93 ? -4.786 5.543 30.594 1.00 66.88 93 LYS A N 1
ATOM 772 C CA . LYS A 1 93 ? -4.440 4.456 31.528 1.00 66.88 93 LYS A CA 1
ATOM 773 C C . LYS A 1 93 ? -2.925 4.220 31.634 1.00 66.88 93 LYS A C 1
ATOM 775 O O . LYS A 1 93 ? -2.456 3.732 32.654 1.00 66.88 93 LYS A O 1
ATOM 780 N N . ASN A 1 94 ? -2.170 4.578 30.596 1.00 59.88 94 ASN A N 1
ATOM 781 C CA . ASN A 1 94 ? -0.711 4.463 30.544 1.00 59.88 94 ASN A CA 1
ATOM 782 C C . ASN A 1 94 ? 0.015 5.786 30.845 1.00 59.88 94 ASN A C 1
ATOM 784 O O . ASN A 1 94 ? 1.242 5.826 30.762 1.00 59.88 94 ASN A O 1
ATOM 788 N N . ARG A 1 95 ? -0.708 6.857 31.203 1.00 56.19 95 ARG A N 1
ATOM 789 C CA . ARG A 1 95 ? -0.144 8.202 31.418 1.00 56.19 95 ARG A CA 1
ATOM 790 C C . ARG A 1 95 ? 0.874 8.253 32.567 1.00 56.19 95 ARG A C 1
ATOM 792 O O . ARG A 1 95 ? 1.778 9.079 32.521 1.00 56.19 95 ARG A O 1
ATOM 799 N N . ASP A 1 96 ? 0.802 7.305 33.502 1.00 55.62 96 ASP A N 1
ATOM 800 C CA . ASP A 1 96 ? 1.771 7.154 34.598 1.00 55.62 96 ASP A CA 1
ATOM 801 C C . ASP A 1 96 ? 3.085 6.467 34.180 1.00 55.62 96 ASP A C 1
ATOM 803 O O . ASP A 1 96 ? 4.037 6.407 34.955 1.00 55.62 96 ASP A O 1
ATOM 807 N N . LYS A 1 97 ? 3.195 5.962 32.942 1.00 54.53 97 LYS A N 1
ATOM 808 C CA . LYS A 1 97 ? 4.411 5.315 32.426 1.00 54.53 97 LYS A CA 1
ATOM 809 C C . LYS A 1 97 ? 4.957 6.097 31.234 1.00 54.53 97 LYS A C 1
ATOM 811 O O . LYS A 1 97 ? 4.705 5.771 30.076 1.00 54.53 97 LYS A O 1
ATOM 816 N N . LYS A 1 98 ? 5.771 7.109 31.550 1.00 45.44 98 LYS A N 1
ATOM 817 C CA . LYS A 1 98 ? 6.435 8.093 30.662 1.00 45.44 98 LYS A CA 1
ATOM 818 C C . LYS A 1 98 ? 7.273 7.507 29.496 1.00 45.44 98 LYS A C 1
ATOM 820 O O . LYS A 1 98 ? 7.802 8.265 28.696 1.00 45.44 98 LYS A O 1
ATOM 825 N N . LEU A 1 99 ? 7.384 6.181 29.376 1.00 47.62 99 LEU A N 1
ATOM 826 C CA . LEU A 1 99 ? 8.247 5.461 28.426 1.00 47.62 99 LEU A CA 1
ATOM 827 C C . LEU A 1 99 ? 7.494 4.695 27.312 1.00 47.62 99 LEU A C 1
ATOM 829 O O . LEU A 1 99 ? 8.132 4.074 26.470 1.00 47.62 99 LEU A O 1
ATOM 833 N N . ILE A 1 100 ? 6.154 4.707 27.274 1.00 52.22 100 ILE A N 1
ATOM 834 C CA . ILE A 1 100 ? 5.366 3.719 26.498 1.00 52.22 100 ILE A CA 1
ATOM 835 C C . ILE A 1 100 ? 4.521 4.366 25.382 1.00 52.22 100 ILE A C 1
ATOM 837 O O . ILE A 1 100 ? 3.463 3.862 25.030 1.00 52.22 100 ILE A O 1
ATOM 841 N N . THR A 1 101 ? 4.936 5.474 24.770 1.00 50.09 101 THR A N 1
ATOM 842 C CA . THR A 1 101 ? 4.135 6.070 23.675 1.00 50.09 101 THR A CA 1
ATOM 843 C C . THR A 1 101 ? 4.201 5.225 22.392 1.00 50.09 101 THR A C 1
ATOM 845 O O . THR A 1 101 ? 3.189 5.039 21.722 1.00 50.09 101 THR A O 1
ATOM 848 N N . ILE A 1 102 ? 5.352 4.604 22.097 1.00 49.78 102 ILE A N 1
ATOM 849 C CA . ILE A 1 102 ? 5.535 3.737 20.914 1.00 49.78 102 ILE A CA 1
ATOM 850 C C . ILE A 1 102 ? 4.950 2.331 21.159 1.00 49.78 102 ILE A C 1
ATOM 852 O O . ILE A 1 102 ? 4.214 1.801 20.326 1.00 49.78 102 ILE A O 1
ATOM 856 N N . CYS A 1 103 ? 5.166 1.757 22.349 1.00 49.94 103 CYS A N 1
ATOM 857 C CA . CYS A 1 103 ? 4.570 0.473 22.744 1.00 49.94 103 CYS A CA 1
ATOM 858 C C . CYS A 1 103 ? 3.042 0.540 22.933 1.00 49.94 103 CYS A C 1
ATOM 860 O O . CYS A 1 103 ? 2.368 -0.487 22.843 1.00 49.94 103 CYS A O 1
ATOM 862 N N . SER A 1 104 ? 2.473 1.732 23.148 1.00 57.50 104 SER A N 1
ATOM 863 C CA . SER A 1 104 ? 1.023 1.934 23.242 1.00 57.50 104 SER A CA 1
ATOM 864 C C . SER A 1 104 ? 0.326 1.662 21.907 1.00 57.50 104 SER A C 1
ATOM 866 O O . SER A 1 104 ? -0.691 0.972 21.893 1.00 57.50 104 SER A O 1
ATOM 868 N N . ASN A 1 105 ? 0.897 2.096 20.777 1.00 54.31 105 ASN A N 1
ATOM 869 C CA . ASN A 1 105 ? 0.326 1.815 19.454 1.00 54.31 105 ASN A CA 1
ATOM 870 C C . ASN A 1 105 ? 0.361 0.318 19.122 1.00 54.31 105 ASN A C 1
ATOM 872 O O . ASN A 1 105 ? -0.622 -0.222 18.617 1.00 54.31 105 ASN A O 1
ATOM 876 N N . ALA A 1 106 ? 1.440 -0.379 19.487 1.00 58.94 106 ALA A N 1
ATOM 877 C CA . ALA A 1 106 ? 1.538 -1.828 19.325 1.00 58.94 106 ALA A CA 1
ATOM 878 C C . ALA A 1 106 ? 0.553 -2.589 20.234 1.00 58.94 106 ALA A C 1
ATOM 880 O O . ALA A 1 106 ? -0.086 -3.545 19.795 1.00 58.94 106 ALA A O 1
ATOM 881 N N . ALA A 1 107 ? 0.371 -2.157 21.486 1.00 61.50 107 ALA A N 1
ATOM 882 C CA . ALA A 1 107 ? -0.600 -2.747 22.410 1.00 61.50 107 ALA A CA 1
ATOM 883 C C . ALA A 1 107 ? -2.057 -2.502 21.971 1.00 61.50 107 ALA A C 1
ATOM 885 O O . ALA A 1 107 ? -2.909 -3.380 22.127 1.00 61.50 107 ALA A O 1
ATOM 886 N N . LEU A 1 108 ? -2.331 -1.342 21.372 1.00 58.94 108 LEU A N 1
ATOM 887 C CA . LEU A 1 108 ? -3.623 -0.980 20.786 1.00 58.94 108 LEU A CA 1
ATOM 888 C C . LEU A 1 108 ? -3.923 -1.807 19.549 1.00 58.94 108 LEU A C 1
ATOM 890 O O . LEU A 1 108 ? -4.984 -2.424 19.475 1.00 58.94 108 LEU A O 1
ATOM 894 N N . PHE A 1 109 ? -2.960 -1.901 18.634 1.00 66.62 109 PHE A N 1
ATOM 895 C CA . PHE A 1 109 ? -3.054 -2.779 17.478 1.00 66.62 109 PHE A CA 1
ATOM 896 C C . PHE A 1 109 ? -3.303 -4.223 17.922 1.00 66.62 109 PHE A C 1
ATOM 898 O O . PHE A 1 109 ? -4.263 -4.846 17.482 1.00 66.62 109 PHE A O 1
ATOM 905 N N . ARG A 1 110 ? -2.546 -4.720 18.908 1.00 69.06 110 ARG A N 1
ATOM 906 C CA . ARG A 1 110 ? -2.744 -6.052 19.501 1.00 69.06 110 ARG A CA 1
ATOM 907 C C . ARG A 1 110 ? -4.132 -6.224 20.124 1.00 69.06 110 ARG A C 1
ATOM 909 O O . ARG A 1 110 ? -4.719 -7.297 20.014 1.00 69.06 110 ARG A O 1
ATOM 916 N N . SER A 1 111 ? -4.677 -5.190 20.760 1.00 65.19 111 SER A N 1
ATOM 917 C CA . SER A 1 111 ? -6.030 -5.201 21.330 1.00 65.19 111 SER A CA 1
ATOM 918 C C . SER A 1 111 ? -7.111 -5.245 20.247 1.00 65.19 111 SER A C 1
ATOM 920 O O . SER A 1 111 ? -8.097 -5.966 20.391 1.00 65.19 111 SER A O 1
ATOM 922 N N . ILE A 1 112 ? -6.924 -4.523 19.142 1.00 66.19 112 ILE A N 1
ATOM 923 C CA . ILE A 1 112 ? -7.828 -4.550 17.986 1.00 66.19 112 ILE A CA 1
ATOM 924 C C . ILE A 1 112 ? -7.770 -5.928 17.311 1.00 66.19 112 ILE A C 1
ATOM 926 O O . ILE A 1 112 ? -8.820 -6.535 17.105 1.00 66.19 112 ILE A O 1
ATOM 930 N N . VAL A 1 113 ? -6.564 -6.463 17.077 1.00 69.81 113 VAL A N 1
ATOM 931 C CA . VAL A 1 113 ? -6.324 -7.826 16.559 1.00 69.81 113 VAL A CA 1
ATOM 932 C C . VAL A 1 113 ? -7.026 -8.869 17.419 1.00 69.81 113 VAL A C 1
ATOM 934 O O . VAL A 1 113 ? -7.717 -9.737 16.896 1.00 69.81 113 VAL A O 1
ATOM 937 N N . LYS A 1 114 ? -6.902 -8.764 18.745 1.00 75.00 114 LYS A N 1
ATOM 938 C CA . LYS A 1 114 ? -7.473 -9.746 19.669 1.00 75.00 114 LYS A CA 1
ATOM 939 C C . LYS A 1 114 ? -8.994 -9.653 19.776 1.00 75.00 114 LYS A C 1
ATOM 941 O O . LYS A 1 114 ? -9.661 -10.676 19.861 1.00 75.00 114 LYS A O 1
ATOM 946 N N . ASN A 1 115 ? -9.547 -8.441 19.800 1.00 70.31 115 ASN A N 1
ATOM 947 C CA . ASN A 1 115 ? -10.968 -8.246 20.083 1.00 70.31 115 ASN A CA 1
ATOM 948 C C . ASN A 1 115 ? -11.842 -8.242 18.826 1.00 70.31 115 ASN A C 1
ATOM 950 O O . ASN A 1 115 ? -13.046 -8.465 18.942 1.00 70.31 115 ASN A O 1
ATOM 954 N N . ARG A 1 116 ? -11.281 -7.950 17.643 1.00 71.38 116 ARG A N 1
ATOM 955 C CA . ARG A 1 116 ? -12.023 -7.870 16.372 1.00 71.38 116 ARG A CA 1
ATOM 956 C C . ARG A 1 116 ? -11.212 -8.394 15.171 1.00 71.38 116 ARG A C 1
ATOM 958 O O . ARG A 1 116 ? -11.026 -7.654 14.205 1.00 71.38 116 ARG A O 1
ATOM 965 N N . PRO A 1 117 ? -10.781 -9.669 15.179 1.00 71.56 117 PRO A N 1
ATOM 966 C CA . PRO A 1 117 ? -9.958 -10.234 14.106 1.00 71.56 117 PRO A CA 1
ATOM 967 C C . PRO A 1 117 ? -10.662 -10.229 12.741 1.00 71.56 117 PRO A C 1
ATOM 969 O O . PRO A 1 117 ? -10.033 -9.913 11.741 1.00 71.56 117 PRO A O 1
ATOM 972 N N . LEU A 1 118 ? -11.977 -10.480 12.700 1.00 74.44 118 LEU A N 1
ATOM 973 C CA . LEU A 1 118 ? -12.781 -10.459 11.466 1.00 74.44 118 LEU A CA 1
ATOM 974 C C . LEU A 1 118 ? -12.720 -9.115 10.728 1.00 74.44 118 LEU A C 1
ATOM 976 O O . LEU A 1 118 ? -12.611 -9.085 9.509 1.00 74.44 118 LEU A O 1
ATOM 980 N N . VAL A 1 119 ? -12.741 -8.008 11.472 1.00 71.44 119 VAL A N 1
ATOM 981 C CA . VAL A 1 119 ? -12.651 -6.655 10.905 1.00 71.44 119 VAL A CA 1
ATOM 982 C C . VAL A 1 119 ? -11.272 -6.406 10.304 1.00 71.44 119 VAL A C 1
ATOM 984 O O . VAL A 1 119 ? -11.153 -5.841 9.224 1.00 71.44 119 VAL A O 1
ATOM 987 N N . LEU A 1 120 ? -10.219 -6.826 11.003 1.00 73.75 120 LEU A N 1
ATOM 988 C CA . LEU A 1 120 ? -8.856 -6.702 10.498 1.00 73.75 120 LEU A CA 1
ATOM 989 C C . LEU A 1 120 ? -8.654 -7.535 9.240 1.00 73.75 120 LEU A C 1
ATOM 991 O O . LEU A 1 120 ? -8.073 -7.034 8.288 1.00 73.75 120 LEU A O 1
ATOM 995 N N . ILE A 1 121 ? -9.175 -8.762 9.218 1.00 79.38 121 ILE A N 1
ATOM 996 C CA . ILE A 1 121 ? -9.140 -9.619 8.034 1.00 79.38 121 ILE A CA 1
ATOM 997 C C . ILE A 1 121 ? -9.845 -8.933 6.868 1.00 79.38 121 ILE A C 1
ATOM 999 O O . ILE A 1 121 ? -9.273 -8.872 5.792 1.00 79.38 121 ILE A O 1
ATOM 1003 N N . GLU A 1 122 ? -11.035 -8.370 7.075 1.00 77.12 122 GLU A N 1
ATOM 1004 C CA . GLU A 1 122 ? -11.787 -7.680 6.024 1.00 77.12 122 GLU A CA 1
ATOM 1005 C C . GLU A 1 122 ? -11.001 -6.504 5.421 1.00 77.12 122 GLU A C 1
ATOM 1007 O O . GLU A 1 122 ? -10.882 -6.399 4.201 1.00 77.12 122 GLU A O 1
ATOM 1012 N N . ILE A 1 123 ? -10.405 -5.653 6.263 1.00 73.12 123 ILE A N 1
ATOM 1013 C CA . ILE A 1 123 ? -9.653 -4.475 5.806 1.00 73.12 123 ILE A CA 1
ATOM 1014 C C . ILE A 1 123 ? -8.327 -4.886 5.170 1.00 73.12 123 ILE A C 1
ATOM 1016 O O . ILE A 1 123 ? -7.977 -4.366 4.114 1.00 73.12 123 ILE A O 1
ATOM 1020 N N . VAL A 1 124 ? -7.585 -5.811 5.783 1.00 77.75 124 VAL A N 1
ATOM 1021 C CA . VAL A 1 124 ? -6.313 -6.316 5.247 1.00 77.75 124 VAL A CA 1
ATOM 1022 C C . VAL A 1 124 ? -6.553 -7.015 3.917 1.00 77.75 124 VAL A C 1
ATOM 1024 O O . VAL A 1 124 ? -5.840 -6.738 2.958 1.00 77.75 124 VAL A O 1
ATOM 1027 N N . PHE A 1 125 ? -7.587 -7.853 3.828 1.00 81.12 125 PHE A N 1
ATOM 1028 C CA . PHE A 1 125 ? -7.972 -8.524 2.596 1.00 81.12 125 PHE A CA 1
ATOM 1029 C C . PHE A 1 125 ? -8.332 -7.507 1.517 1.00 81.12 125 PHE A C 1
ATOM 1031 O O . PHE A 1 125 ? -7.698 -7.520 0.473 1.00 81.12 125 PHE A O 1
ATOM 1038 N N . LEU A 1 126 ? -9.251 -6.569 1.772 1.00 78.81 126 LEU A N 1
ATOM 1039 C CA . LEU A 1 126 ? -9.618 -5.535 0.795 1.00 78.81 126 LEU A CA 1
ATOM 1040 C C . LEU A 1 126 ? -8.420 -4.685 0.371 1.00 78.81 126 LEU A C 1
ATOM 1042 O O . LEU A 1 126 ? -8.229 -4.420 -0.809 1.00 78.81 126 LEU A O 1
ATOM 1046 N N . THR A 1 127 ? -7.587 -4.276 1.319 1.00 73.69 127 THR A N 1
ATOM 1047 C CA . THR A 1 127 ? -6.459 -3.386 1.045 1.00 73.69 127 THR A CA 1
ATOM 1048 C C . THR A 1 127 ? -5.371 -4.101 0.247 1.00 73.69 127 THR A C 1
ATOM 1050 O O . THR A 1 127 ? -4.909 -3.572 -0.761 1.00 73.69 127 THR A O 1
ATOM 1053 N N . ILE A 1 128 ? -4.973 -5.309 0.648 1.00 77.00 128 ILE A N 1
ATOM 1054 C CA . ILE A 1 128 ? -3.939 -6.081 -0.053 1.00 77.00 128 ILE A CA 1
ATOM 1055 C C . ILE A 1 128 ? -4.463 -6.566 -1.403 1.00 77.00 128 ILE A C 1
ATOM 1057 O O . ILE A 1 128 ? -3.798 -6.373 -2.418 1.00 77.00 128 ILE A O 1
ATOM 1061 N N . PHE A 1 129 ? -5.660 -7.154 -1.432 1.00 83.44 129 PHE A N 1
ATOM 1062 C CA . PHE A 1 129 ? -6.248 -7.700 -2.651 1.00 83.44 129 PHE A CA 1
ATOM 1063 C C . PHE A 1 129 ? -6.410 -6.619 -3.716 1.00 83.44 129 PHE A C 1
ATOM 1065 O O . PHE A 1 129 ? -5.942 -6.802 -4.836 1.00 83.44 129 PHE A O 1
ATOM 1072 N N . VAL A 1 130 ? -6.994 -5.465 -3.373 1.00 82.50 130 VAL A N 1
ATOM 1073 C CA . VAL A 1 130 ? -7.222 -4.399 -4.358 1.00 82.50 130 VAL A CA 1
ATOM 1074 C C . VAL A 1 130 ? -5.894 -3.807 -4.847 1.00 82.50 130 VAL A C 1
ATOM 1076 O O . VAL A 1 130 ? -5.752 -3.585 -6.047 1.00 82.50 130 VAL A O 1
ATOM 1079 N N . ASN A 1 131 ? -4.890 -3.625 -3.977 1.00 74.88 131 ASN A N 1
ATOM 1080 C CA . ASN A 1 131 ? -3.565 -3.151 -4.403 1.00 74.88 131 ASN A CA 1
ATOM 1081 C C . ASN A 1 131 ? -2.858 -4.140 -5.342 1.00 74.88 131 ASN A C 1
ATOM 1083 O O . ASN A 1 131 ? -2.338 -3.728 -6.377 1.00 74.88 131 ASN A O 1
ATOM 1087 N N . ILE A 1 132 ? -2.851 -5.437 -5.012 1.00 79.81 132 ILE A N 1
ATOM 1088 C CA . ILE A 1 132 ? -2.210 -6.464 -5.847 1.00 79.81 132 ILE A CA 1
ATOM 1089 C C . ILE A 1 132 ? -2.924 -6.575 -7.193 1.00 79.81 132 ILE A C 1
ATOM 1091 O O . ILE A 1 132 ? -2.272 -6.527 -8.234 1.00 79.81 132 ILE A O 1
ATOM 1095 N N . VAL A 1 133 ? -4.255 -6.689 -7.188 1.00 85.38 133 VAL A N 1
ATOM 1096 C CA . VAL A 1 133 ? -5.051 -6.801 -8.417 1.00 85.38 133 VAL A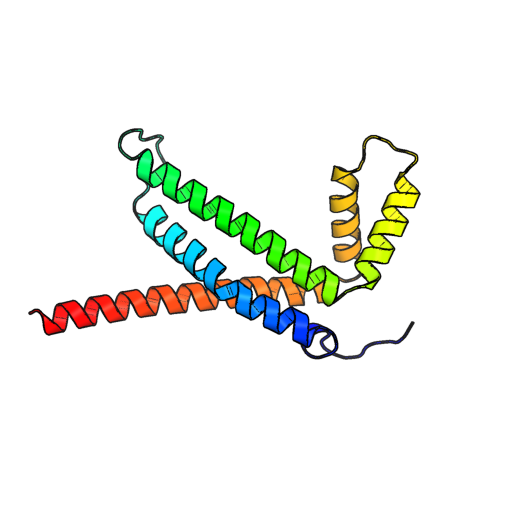 CA 1
ATOM 1097 C C . VAL A 1 133 ? -4.816 -5.589 -9.312 1.00 85.38 133 VAL A C 1
ATOM 1099 O O . VAL A 1 133 ? -4.539 -5.748 -10.499 1.00 85.38 133 VAL A O 1
ATOM 1102 N N . ALA A 1 134 ? -4.845 -4.380 -8.753 1.00 80.31 134 ALA A N 1
ATOM 1103 C CA . ALA A 1 134 ? -4.622 -3.174 -9.535 1.00 80.31 134 ALA A CA 1
ATOM 1104 C C . ALA A 1 134 ? -3.184 -3.066 -10.071 1.00 80.31 134 ALA A C 1
ATOM 1106 O O . ALA A 1 134 ? -2.996 -2.668 -11.220 1.00 80.31 134 ALA A O 1
ATOM 1107 N N . ALA A 1 135 ? -2.173 -3.475 -9.296 1.00 79.38 135 ALA A N 1
ATOM 1108 C CA . ALA A 1 135 ? -0.789 -3.524 -9.766 1.00 79.38 135 ALA A CA 1
ATOM 1109 C C . ALA A 1 135 ? -0.609 -4.524 -10.923 1.00 79.38 135 ALA A C 1
ATOM 1111 O O . ALA A 1 135 ? 0.048 -4.210 -11.916 1.00 79.38 135 ALA A O 1
ATOM 1112 N N . VAL A 1 136 ? -1.233 -5.704 -10.840 1.00 84.19 136 VAL A N 1
ATOM 1113 C CA . VAL A 1 136 ? -1.217 -6.709 -11.917 1.00 84.19 136 VAL A CA 1
ATOM 1114 C C . VAL A 1 136 ? -1.895 -6.178 -13.179 1.00 84.19 136 VAL A C 1
ATOM 1116 O O . VAL A 1 136 ? -1.338 -6.324 -14.271 1.00 84.19 136 VAL A O 1
ATOM 1119 N N . ILE A 1 137 ? -3.059 -5.533 -13.045 1.00 87.88 137 ILE A N 1
ATOM 1120 C CA . ILE A 1 137 ? -3.775 -4.912 -14.168 1.00 87.88 137 ILE A CA 1
ATOM 1121 C C . ILE A 1 137 ? -2.897 -3.852 -14.836 1.00 87.88 137 ILE A C 1
ATOM 1123 O O . ILE A 1 137 ? -2.757 -3.859 -16.058 1.00 87.88 137 ILE A O 1
ATOM 1127 N N . LEU A 1 138 ? -2.251 -2.990 -14.048 1.00 85.00 138 LEU A N 1
ATOM 1128 C CA . LEU A 1 138 ? -1.385 -1.935 -14.566 1.00 85.00 138 LEU A CA 1
ATOM 1129 C C . LEU A 1 138 ? -0.194 -2.509 -15.343 1.00 85.00 138 LEU A C 1
ATOM 1131 O O . LEU A 1 138 ? 0.053 -2.107 -16.478 1.00 85.00 138 LEU A O 1
ATOM 1135 N N . ILE A 1 139 ? 0.512 -3.490 -14.776 1.00 84.44 139 ILE A N 1
ATOM 1136 C CA . ILE A 1 139 ? 1.662 -4.127 -15.437 1.00 84.44 139 ILE A CA 1
ATOM 1137 C C . ILE A 1 139 ? 1.232 -4.836 -16.727 1.00 84.44 139 ILE A C 1
ATOM 1139 O O . ILE A 1 139 ? 1.928 -4.750 -17.741 1.00 84.44 139 ILE A O 1
ATOM 1143 N N . SER A 1 140 ? 0.093 -5.529 -16.700 1.00 87.75 140 SER A N 1
ATOM 1144 C CA . SER A 1 140 ? -0.442 -6.230 -17.871 1.00 87.75 140 SER A CA 1
ATOM 1145 C C . SER A 1 140 ? -0.829 -5.248 -18.976 1.00 87.75 140 SER A C 1
ATOM 1147 O O . SER A 1 140 ? -0.477 -5.464 -20.134 1.00 87.75 140 SER A O 1
ATOM 1149 N N . GLY A 1 141 ? -1.465 -4.129 -18.615 1.00 88.31 141 GLY A N 1
ATOM 1150 C CA . GLY A 1 141 ? -1.810 -3.055 -19.546 1.00 88.31 141 GLY A CA 1
ATOM 1151 C C . GLY A 1 141 ? -0.581 -2.426 -20.203 1.00 88.31 141 GLY A C 1
ATOM 1152 O O . GLY A 1 141 ? -0.549 -2.279 -21.422 1.00 88.31 141 GLY A O 1
ATOM 1153 N N . VAL A 1 142 ? 0.470 -2.138 -19.426 1.00 88.00 142 VAL A N 1
ATOM 1154 C CA . VAL A 1 142 ? 1.737 -1.598 -19.955 1.00 88.00 142 VAL A CA 1
ATOM 1155 C C . VAL A 1 142 ? 2.395 -2.574 -20.932 1.00 88.00 142 VAL A C 1
ATOM 1157 O O . VAL A 1 142 ? 2.841 -2.165 -22.002 1.00 88.00 142 VAL A O 1
ATOM 1160 N N . ARG A 1 143 ? 2.431 -3.872 -20.602 1.00 87.62 143 ARG A N 1
ATOM 1161 C CA . ARG A 1 143 ? 2.992 -4.904 -21.491 1.00 87.62 143 ARG A CA 1
ATOM 1162 C C . ARG A 1 143 ? 2.231 -5.002 -22.809 1.00 87.62 143 ARG A C 1
ATOM 1164 O O . ARG A 1 143 ? 2.857 -5.058 -23.864 1.00 87.62 143 ARG A O 1
ATOM 1171 N N . TYR A 1 144 ? 0.903 -4.993 -22.745 1.00 92.56 144 TYR A N 1
ATOM 1172 C CA . TYR A 1 144 ? 0.063 -5.041 -23.936 1.00 92.56 144 TYR A CA 1
ATOM 1173 C C . TYR A 1 144 ? 0.271 -3.803 -24.820 1.00 92.56 144 TYR A C 1
ATOM 1175 O O . TYR A 1 144 ? 0.518 -3.934 -26.018 1.00 92.56 144 TYR A O 1
ATOM 1183 N N . ALA A 1 145 ? 0.277 -2.607 -24.224 1.00 89.94 145 ALA A N 1
ATOM 1184 C CA . ALA A 1 145 ? 0.534 -1.363 -24.946 1.00 89.94 145 ALA A CA 1
ATOM 1185 C C . ALA A 1 145 ? 1.911 -1.359 -25.635 1.00 89.94 145 ALA A C 1
ATOM 1187 O O . ALA A 1 145 ? 2.014 -0.957 -26.792 1.00 89.94 145 ALA A O 1
ATOM 1188 N N . ALA A 1 146 ? 2.952 -1.862 -24.964 1.00 89.50 146 ALA A N 1
ATOM 1189 C CA . ALA A 1 146 ? 4.285 -1.987 -25.551 1.00 89.50 146 ALA A CA 1
ATOM 1190 C C . ALA A 1 146 ? 4.293 -2.916 -26.777 1.00 89.50 146 ALA A C 1
ATOM 1192 O O . ALA A 1 146 ? 4.839 -2.547 -27.813 1.00 89.50 146 ALA A O 1
ATOM 1193 N N . SER A 1 147 ? 3.634 -4.079 -26.688 1.00 92.75 147 SER A N 1
ATOM 1194 C CA . SER A 1 147 ? 3.539 -5.022 -27.812 1.00 92.75 147 SER A CA 1
ATOM 1195 C C . SER A 1 147 ? 2.771 -4.458 -29.013 1.00 92.75 147 SER A C 1
ATOM 1197 O O . SER A 1 147 ? 3.150 -4.684 -30.162 1.00 92.75 147 SER A O 1
ATOM 1199 N N . LEU A 1 148 ? 1.724 -3.668 -28.755 1.00 93.88 148 LEU A N 1
ATOM 1200 C CA . LEU A 1 148 ? 0.957 -3.005 -29.804 1.00 93.88 148 LEU A CA 1
ATOM 1201 C C . LEU A 1 148 ? 1.810 -1.958 -30.532 1.00 93.88 148 LEU A C 1
ATOM 1203 O O . LEU A 1 148 ? 1.797 -1.906 -31.756 1.00 93.88 148 LEU A O 1
ATOM 1207 N N . MET A 1 149 ? 2.587 -1.154 -29.796 1.00 93.00 149 MET A N 1
ATOM 1208 C CA . MET A 1 149 ? 3.470 -0.150 -30.401 1.00 93.00 149 MET A CA 1
ATOM 1209 C C . MET A 1 149 ? 4.532 -0.786 -31.300 1.00 93.00 149 MET A C 1
ATOM 1211 O O . MET A 1 149 ? 4.757 -0.293 -32.402 1.00 93.00 149 MET A O 1
ATOM 1215 N N . THR A 1 150 ? 5.131 -1.904 -30.880 1.00 93.31 150 THR A N 1
ATOM 1216 C CA . THR A 1 150 ? 6.097 -2.625 -31.723 1.00 93.31 150 THR A CA 1
ATOM 1217 C C . THR A 1 150 ? 5.461 -3.189 -32.990 1.00 93.31 150 T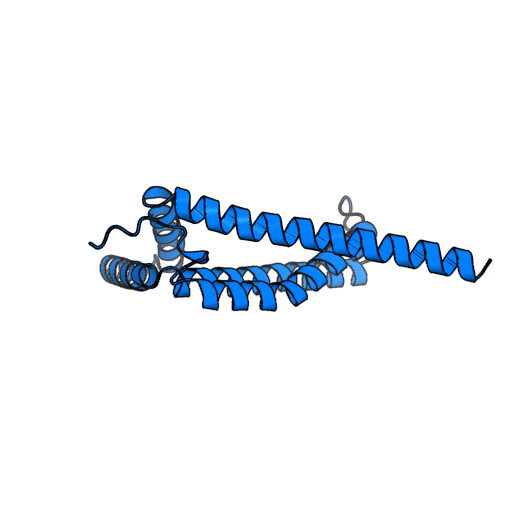HR A C 1
ATOM 1219 O O . THR A 1 150 ? 6.094 -3.170 -34.036 1.00 93.31 150 THR A O 1
ATOM 1222 N N . ALA A 1 151 ? 4.204 -3.640 -32.920 1.00 92.75 151 ALA A N 1
ATOM 1223 C CA . ALA A 1 151 ? 3.479 -4.165 -34.076 1.00 92.75 151 ALA A CA 1
ATOM 1224 C C . ALA A 1 151 ? 3.033 -3.077 -35.069 1.00 92.75 151 ALA A C 1
ATOM 1226 O O . ALA A 1 151 ? 2.763 -3.386 -36.219 1.00 92.75 151 ALA A O 1
ATOM 1227 N N . ILE A 1 152 ? 2.920 -1.820 -34.627 1.00 92.31 152 ILE A N 1
ATOM 1228 C CA . ILE A 1 152 ? 2.586 -0.680 -35.496 1.00 92.31 152 ILE A CA 1
ATOM 1229 C C . ILE A 1 152 ? 3.841 -0.119 -36.188 1.00 92.31 152 ILE A C 1
ATOM 1231 O O . ILE A 1 152 ? 3.736 0.476 -37.257 1.00 92.31 152 ILE A O 1
ATOM 1235 N N . GLN A 1 153 ? 5.016 -0.255 -35.566 1.00 86.94 153 GLN A N 1
ATOM 1236 C CA . GLN A 1 153 ? 6.279 0.292 -36.076 1.00 86.94 153 GLN A CA 1
ATOM 1237 C C . GLN A 1 153 ? 7.054 -0.654 -37.005 1.00 86.94 153 GLN A C 1
ATOM 1239 O O . GLN A 1 153 ? 7.937 -0.175 -37.717 1.00 86.94 153 GLN A O 1
ATOM 1244 N N . GLY A 1 154 ? 6.775 -1.960 -36.959 1.00 72.81 154 GLY A N 1
ATOM 1245 C CA . GLY A 1 154 ? 7.353 -2.971 -37.853 1.00 72.81 154 GLY A CA 1
ATOM 1246 C C . GLY A 1 154 ? 6.430 -3.285 -39.016 1.00 72.81 154 GLY A C 1
ATOM 1247 O O . GLY A 1 154 ? 6.959 -3.441 -40.137 1.00 72.81 154 GLY A O 1
#

Secondary structure (DSSP, 8-state):
-----S-TTTTTTHHHHHHHHHHHHHHHHHHHHHHHHHTT--TTS--GGGHHHHHHHHHHHHHHHHHHHHHHHHHHHHH-HHHHHHHHHHHHHTTT-TT-HHHHHHHHHHHHHHH-HHHHHHHHHHHHHHHHHHHHHHHHHHHHHHHHHHHHH-